Protein AF-A0A950DH60-F1 (afdb_monomer_lite)

Secondary structure (DSSP, 8-state):
---TTHHHHHHHHHHHHHHHHHHHHHHHH--TTTS-EETTEE--HHHHHHHHHHHHHHHHHHHHHHHTT-TTHHHHHHHHHHHHHHHHHHHHHH--SPPPPHHHHHHHHIIIIIHHHHHHHHHHHTGGG--

Sequence (131 aa):
MEGKRGWFLTVCAVLFAVLALSNFLKPVLADAHTGFVFFGHRLSGVPNDVIGPVFGLILVAYVIAIWQMRRFALPLAWVYAGYVVTNTVLFSMFTTDKPPSPTFMVGALVLGLGIPISAAIALTQKRAQLT

pLDDT: mean 87.54, std 10.39, range [42.06, 97.38]

Foldseek 3Di:
DAPLLGPLLVVLLVLLLVQLVLLQCCVPPDDPVSADQAQLDRDDDPVSNPVSNVVSVLSVVLSVCSVLLALVNQVSLVVQLVRLVRSVVSNVVPPPDDDDDPVVVVVCCCSRRVSSVVSNVSSVVSNVSHD

Radius of gyration: 15.31 Å; chains: 1; bounding box: 37×27×42 Å

Structure (mmCIF, N/CA/C/O backbone):
data_AF-A0A950DH60-F1
#
_entry.id   AF-A0A950DH60-F1
#
loop_
_atom_site.group_PDB
_atom_site.id
_atom_site.type_symbol
_atom_site.label_atom_id
_atom_site.label_alt_id
_atom_site.label_comp_id
_atom_site.label_asym_id
_atom_site.label_entity_id
_atom_site.label_seq_id
_atom_site.pdbx_PDB_ins_code
_atom_site.Cartn_x
_atom_site.Cartn_y
_atom_site.Cartn_z
_atom_site.occupancy
_atom_site.B_iso_or_equiv
_atom_site.auth_seq_id
_atom_site.auth_comp_id
_atom_site.auth_asym_id
_atom_site.auth_atom_id
_atom_site.pdbx_PDB_model_num
ATOM 1 N N . MET A 1 1 ? -19.175 12.684 19.494 1.00 42.06 1 MET A N 1
ATOM 2 C CA . MET A 1 1 ? -18.835 11.265 19.728 1.00 42.06 1 MET A CA 1
ATOM 3 C C . MET A 1 1 ? -18.057 10.777 18.519 1.00 42.06 1 MET A C 1
ATOM 5 O O . MET A 1 1 ? -18.639 10.685 17.446 1.00 42.06 1 MET A O 1
ATOM 9 N N . GLU A 1 2 ? -16.748 10.557 18.634 1.00 56.03 2 GLU A N 1
ATOM 10 C CA . GLU A 1 2 ? -16.011 9.914 17.541 1.00 56.03 2 GLU A CA 1
ATOM 11 C C . GLU A 1 2 ? -16.463 8.459 17.434 1.00 56.03 2 GLU A C 1
ATOM 13 O O . GLU A 1 2 ? -16.393 7.704 18.403 1.00 56.03 2 GLU A O 1
ATOM 18 N N . GLY A 1 3 ? -16.965 8.068 16.260 1.00 72.75 3 GLY A N 1
ATOM 19 C CA . GLY A 1 3 ? -17.293 6.673 15.989 1.00 72.75 3 GLY A CA 1
ATOM 20 C C . GLY A 1 3 ? -16.064 5.780 16.175 1.00 72.75 3 GLY A C 1
ATOM 21 O O . GLY A 1 3 ? -14.930 6.241 16.077 1.00 72.75 3 GLY A O 1
ATOM 22 N N . LYS A 1 4 ? -16.289 4.484 16.394 1.00 81.56 4 LYS A N 1
ATOM 23 C CA . LYS A 1 4 ? -15.268 3.448 16.645 1.00 81.56 4 LYS A CA 1
ATOM 24 C C . LYS A 1 4 ? -13.983 3.617 15.799 1.00 81.56 4 LYS A C 1
ATOM 26 O O . LYS A 1 4 ? -12.869 3.599 16.316 1.00 81.56 4 LYS A O 1
ATOM 31 N N . ARG A 1 5 ? -14.135 3.902 14.503 1.00 86.56 5 ARG A N 1
ATOM 32 C CA . ARG A 1 5 ? -13.033 4.154 13.556 1.00 86.56 5 ARG A CA 1
ATOM 33 C C . ARG A 1 5 ? -12.323 5.509 13.737 1.00 86.56 5 ARG A C 1
ATOM 35 O O . ARG A 1 5 ? -11.106 5.579 13.614 1.00 86.56 5 ARG A O 1
ATOM 42 N N . GLY A 1 6 ? -13.047 6.573 14.071 1.00 90.94 6 GLY A N 1
ATOM 43 C CA . GLY A 1 6 ? -12.543 7.951 14.077 1.00 90.94 6 GLY A CA 1
ATOM 44 C C . GLY A 1 6 ? -12.405 8.554 12.671 1.00 90.94 6 GLY A C 1
ATOM 45 O O . GLY A 1 6 ? -12.486 7.854 11.653 1.00 90.94 6 GLY A O 1
ATOM 46 N N . TRP A 1 7 ? -12.213 9.873 12.600 1.00 93.69 7 TRP A N 1
ATOM 47 C CA . TRP A 1 7 ? -12.097 10.587 11.321 1.00 93.69 7 TRP A CA 1
ATOM 48 C C . TRP A 1 7 ? -10.790 10.238 10.592 1.00 93.69 7 TRP A C 1
ATOM 50 O O . TRP A 1 7 ? -10.810 9.997 9.388 1.00 93.69 7 TRP A O 1
ATOM 60 N N . PHE A 1 8 ? -9.677 10.105 11.321 1.00 93.44 8 PHE A N 1
ATOM 61 C CA . PHE A 1 8 ? -8.355 9.854 10.741 1.00 93.44 8 PHE A CA 1
ATOM 62 C C . PHE A 1 8 ? -8.297 8.545 9.939 1.00 93.44 8 PHE A C 1
ATOM 64 O O . PHE A 1 8 ? -7.949 8.552 8.762 1.00 93.44 8 PHE A O 1
ATOM 71 N N . LEU A 1 9 ? -8.729 7.423 10.529 1.00 93.81 9 LEU A N 1
ATOM 72 C CA . LEU A 1 9 ? -8.778 6.138 9.818 1.00 93.81 9 LEU A CA 1
ATOM 73 C C . LEU A 1 9 ? -9.770 6.153 8.647 1.00 93.81 9 LEU A C 1
ATOM 75 O O . LEU A 1 9 ? -9.590 5.408 7.687 1.00 93.81 9 LEU A O 1
ATOM 79 N N . THR A 1 10 ? -10.797 7.009 8.698 1.00 94.88 10 THR A N 1
ATOM 80 C CA . THR A 1 10 ? -11.694 7.224 7.554 1.00 94.88 10 THR A CA 1
ATOM 81 C C . THR A 1 10 ? -10.946 7.900 6.405 1.00 94.88 10 THR A C 1
ATOM 83 O O . THR A 1 10 ? -11.026 7.427 5.276 1.00 94.88 10 THR A O 1
ATOM 86 N N . VAL A 1 11 ? -10.164 8.946 6.692 1.00 94.31 11 VAL A N 1
ATOM 87 C CA . VAL A 1 11 ? -9.314 9.614 5.694 1.00 94.31 11 VAL A CA 1
ATOM 88 C C . VAL A 1 11 ? -8.296 8.634 5.108 1.00 94.31 11 VAL A C 1
ATOM 90 O O . VAL A 1 11 ? -8.204 8.524 3.888 1.00 94.31 11 VAL A O 1
ATOM 93 N N . CYS A 1 12 ? -7.595 7.854 5.939 1.00 93.81 12 CYS A N 1
ATOM 94 C CA . CYS A 1 12 ? -6.666 6.826 5.457 1.00 93.81 12 CYS A CA 1
ATOM 95 C C . CYS A 1 12 ? -7.352 5.817 4.527 1.00 93.81 12 CYS A C 1
ATOM 97 O O . CYS A 1 12 ? -6.820 5.512 3.465 1.00 93.81 12 CYS A O 1
ATOM 99 N N . ALA A 1 13 ? -8.540 5.324 4.892 1.00 95.31 13 ALA A N 1
ATOM 100 C CA . ALA A 1 13 ? -9.284 4.379 4.063 1.00 95.31 13 ALA A CA 1
ATOM 101 C C . ALA A 1 13 ? -9.680 4.981 2.705 1.00 95.31 13 ALA A C 1
ATOM 103 O O . ALA A 1 13 ? -9.568 4.305 1.687 1.00 95.31 13 ALA A O 1
ATOM 104 N N . VAL A 1 14 ? -10.086 6.253 2.661 1.00 95.56 14 VAL A N 1
ATOM 105 C CA . VAL A 1 14 ? -10.378 6.945 1.395 1.00 95.56 14 VAL A CA 1
ATOM 106 C C . VAL A 1 14 ? -9.115 7.086 0.543 1.00 95.56 14 VAL A C 1
ATOM 108 O O . VAL A 1 14 ? -9.148 6.782 -0.646 1.00 95.56 14 VAL A O 1
ATOM 111 N N . LEU A 1 15 ? -7.986 7.479 1.136 1.00 93.38 15 LEU A N 1
ATOM 112 C CA . LEU A 1 15 ? -6.718 7.614 0.411 1.00 93.38 15 LEU A CA 1
ATOM 113 C C . LEU A 1 15 ? -6.228 6.265 -0.138 1.00 93.38 15 LEU A C 1
ATOM 115 O O . LEU A 1 15 ? -5.805 6.191 -1.290 1.00 93.38 15 LEU A O 1
ATOM 119 N N . PHE A 1 16 ? -6.365 5.179 0.628 1.00 94.75 16 PHE A N 1
ATOM 120 C CA . PHE A 1 16 ? -6.082 3.829 0.135 1.00 94.75 16 PHE A CA 1
ATOM 121 C C . PHE A 1 16 ? -7.057 3.376 -0.953 1.00 94.75 16 PHE A C 1
ATOM 123 O O . PHE A 1 16 ? -6.635 2.680 -1.871 1.00 94.75 16 PHE A O 1
ATOM 130 N N . ALA A 1 17 ? -8.327 3.788 -0.906 1.00 95.94 17 ALA A N 1
ATOM 131 C CA . ALA A 1 17 ? -9.295 3.491 -1.962 1.00 95.94 17 ALA A CA 1
ATOM 132 C C . ALA A 1 17 ? -8.945 4.213 -3.272 1.00 95.94 17 ALA A C 1
ATOM 134 O O . ALA A 1 17 ? -8.974 3.603 -4.339 1.00 95.94 17 ALA A O 1
ATOM 135 N N . VAL A 1 18 ? -8.543 5.486 -3.195 1.00 94.19 18 VAL A N 1
ATOM 136 C CA . VAL A 1 18 ? -8.046 6.243 -4.356 1.00 94.19 18 VAL A CA 1
ATOM 137 C C . VAL A 1 18 ? -6.784 5.591 -4.924 1.00 94.19 18 VAL A C 1
ATOM 139 O O . VAL A 1 18 ? -6.665 5.424 -6.137 1.00 94.19 18 VAL A O 1
ATOM 142 N N . LEU A 1 19 ? -5.865 5.155 -4.061 1.00 91.75 19 LEU A N 1
ATOM 143 C CA . LEU A 1 19 ? -4.664 4.442 -4.488 1.00 91.75 19 LEU A CA 1
ATOM 144 C C . LEU A 1 19 ? -4.987 3.081 -5.127 1.00 91.75 19 LEU A C 1
ATOM 146 O O . LEU A 1 19 ? -4.369 2.711 -6.123 1.00 91.75 19 LEU A O 1
ATOM 150 N N . ALA A 1 20 ? -5.975 2.354 -4.599 1.00 94.44 20 ALA A N 1
ATOM 151 C CA . ALA A 1 20 ? -6.452 1.104 -5.184 1.00 94.44 20 ALA A CA 1
ATOM 152 C C . ALA A 1 20 ? -7.003 1.325 -6.596 1.00 94.44 20 ALA A C 1
ATOM 154 O O . ALA A 1 20 ? -6.648 0.592 -7.516 1.00 94.44 20 ALA A O 1
ATOM 155 N N . LEU A 1 21 ? -7.820 2.367 -6.776 1.00 94.06 21 LEU A N 1
ATOM 156 C CA . LEU A 1 21 ? -8.351 2.746 -8.082 1.00 94.06 21 LEU A CA 1
ATOM 157 C C . LEU A 1 21 ? -7.227 3.113 -9.057 1.00 94.06 21 LEU A C 1
ATOM 159 O O . LEU A 1 21 ? -7.215 2.618 -10.179 1.00 94.06 21 LEU A O 1
ATOM 163 N N . SER A 1 22 ? -6.247 3.907 -8.617 1.00 90.06 22 SER A N 1
ATOM 164 C CA . SER A 1 22 ? -5.055 4.220 -9.417 1.00 90.06 22 SER A CA 1
ATOM 165 C C . SER A 1 22 ? -4.330 2.950 -9.876 1.00 90.06 22 SER A C 1
ATOM 167 O O . SER A 1 22 ? -4.003 2.810 -11.051 1.00 90.06 22 SER A O 1
ATOM 169 N N . ASN A 1 23 ? -4.166 1.971 -8.981 1.00 91.50 23 ASN A N 1
ATOM 170 C CA . ASN A 1 23 ? -3.548 0.686 -9.298 1.00 91.50 23 ASN A CA 1
ATOM 171 C C . ASN A 1 23 ? -4.356 -0.158 -10.298 1.00 91.50 23 ASN A C 1
ATOM 173 O O . ASN A 1 23 ? -3.756 -0.790 -11.165 1.00 91.50 23 ASN A O 1
ATOM 177 N N . PHE A 1 24 ? -5.690 -0.146 -10.223 1.00 93.31 24 PHE A N 1
ATOM 178 C CA . PHE A 1 24 ? -6.550 -0.814 -11.208 1.00 93.31 24 PHE A CA 1
ATOM 179 C C . PHE A 1 24 ? -6.512 -0.168 -12.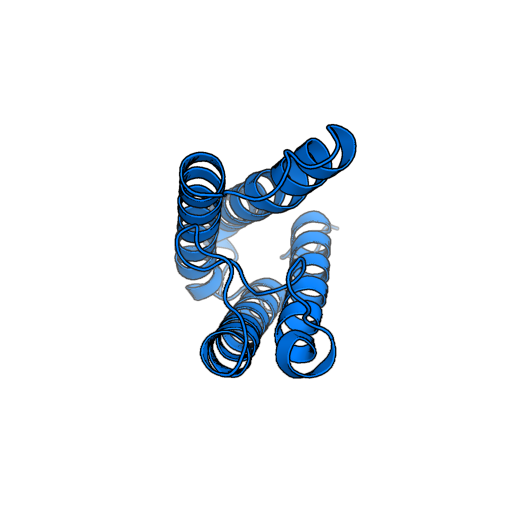586 1.00 93.31 24 PHE A C 1
ATOM 181 O O . PHE A 1 24 ? -6.698 -0.860 -13.579 1.00 93.31 24 PHE A O 1
ATOM 188 N N . LEU A 1 25 ? -6.283 1.143 -12.650 1.00 91.06 25 LEU A N 1
ATOM 189 C CA . LEU A 1 25 ? -6.233 1.884 -13.906 1.00 91.06 25 LEU A CA 1
ATOM 190 C C . LEU A 1 25 ? -4.870 1.795 -14.605 1.00 91.06 25 LEU A C 1
ATOM 192 O O . LEU A 1 25 ? -4.744 2.235 -15.746 1.00 91.06 25 LEU A O 1
ATOM 196 N N . LYS A 1 26 ? -3.860 1.187 -13.973 1.00 86.38 26 LYS A N 1
ATOM 197 C CA . LYS A 1 26 ? -2.522 1.013 -14.558 1.00 86.38 26 LYS A CA 1
ATOM 198 C C . LYS A 1 26 ? -2.488 0.303 -15.916 1.00 86.38 26 LYS A C 1
ATOM 200 O O . LYS A 1 26 ? -1.741 0.790 -16.753 1.00 86.38 26 LYS A O 1
ATOM 205 N N . PRO A 1 27 ? -3.273 -0.753 -16.195 1.00 88.31 27 PRO A N 1
ATOM 206 C CA . PRO A 1 27 ? -3.267 -1.391 -17.514 1.00 88.31 27 PRO A CA 1
ATOM 207 C C . PRO A 1 27 ? -3.698 -0.460 -18.657 1.00 88.31 27 PRO A C 1
ATOM 209 O O . PRO A 1 27 ? -3.427 -0.737 -19.818 1.00 88.31 27 PRO A O 1
ATOM 212 N N . VAL A 1 28 ? -4.404 0.629 -18.334 1.00 88.94 28 VAL A N 1
ATOM 213 C CA . VAL A 1 28 ? -4.965 1.563 -19.320 1.00 88.94 28 VAL A CA 1
ATOM 214 C C . VAL A 1 28 ? -4.184 2.874 -19.362 1.00 88.94 28 VAL A C 1
ATOM 216 O O . VAL A 1 28 ? -4.005 3.449 -20.430 1.00 88.94 28 VAL A O 1
ATOM 219 N N . LEU A 1 29 ? -3.746 3.370 -18.202 1.00 86.19 29 LEU A N 1
ATOM 220 C CA . LEU A 1 29 ? -3.185 4.714 -18.051 1.00 86.19 29 LEU A CA 1
ATOM 221 C C . LEU A 1 29 ? -1.674 4.733 -17.799 1.00 86.19 29 LEU A C 1
ATOM 223 O O . LEU A 1 29 ? -1.098 5.819 -17.771 1.00 86.19 29 LEU A O 1
ATOM 227 N N . ALA A 1 30 ? -1.034 3.583 -17.556 1.00 83.94 30 ALA A N 1
ATOM 228 C CA . ALA A 1 30 ? 0.390 3.569 -17.249 1.00 83.94 30 ALA A CA 1
ATOM 229 C C . ALA A 1 30 ? 1.245 3.810 -18.498 1.00 83.94 30 ALA A C 1
ATOM 231 O O . ALA A 1 30 ? 1.067 3.192 -19.544 1.00 83.94 30 ALA A O 1
ATOM 232 N N . ASP A 1 31 ? 2.241 4.666 -18.329 1.00 81.50 31 ASP A N 1
ATOM 233 C CA . ASP A 1 31 ? 3.326 4.931 -19.262 1.00 81.50 31 ASP A CA 1
ATOM 234 C C . ASP A 1 31 ? 4.687 4.604 -18.613 1.00 81.50 31 ASP A C 1
ATOM 236 O O . ASP A 1 31 ? 4.773 4.069 -17.498 1.00 81.50 31 ASP A O 1
ATOM 240 N N . ALA A 1 32 ? 5.773 4.967 -19.301 1.00 74.62 32 ALA A N 1
ATOM 241 C CA . ALA A 1 32 ? 7.144 4.763 -18.834 1.00 74.62 32 ALA A CA 1
ATOM 242 C C . ALA A 1 32 ? 7.451 5.411 -17.466 1.00 74.62 32 ALA A C 1
ATOM 244 O O . ALA A 1 32 ? 8.387 4.984 -16.794 1.00 74.62 32 ALA A O 1
ATOM 245 N N . HIS A 1 33 ? 6.667 6.396 -17.016 1.00 75.31 33 HIS A N 1
ATOM 246 C CA . HIS A 1 33 ? 6.897 7.145 -15.776 1.00 75.31 33 HIS A CA 1
ATOM 247 C C . HIS A 1 33 ? 5.837 6.898 -14.693 1.00 75.31 33 HIS A C 1
ATOM 249 O O . HIS A 1 33 ? 5.986 7.362 -13.559 1.00 75.31 33 HIS A O 1
ATOM 255 N N . THR A 1 34 ? 4.787 6.131 -14.991 1.00 81.06 34 THR A N 1
ATOM 256 C CA . THR A 1 34 ? 3.644 5.895 -14.085 1.00 81.06 34 THR A CA 1
ATOM 257 C C . THR A 1 34 ? 3.373 4.412 -13.799 1.00 81.06 34 THR A C 1
ATOM 259 O O . THR A 1 34 ? 2.470 4.074 -13.021 1.00 81.06 34 THR A O 1
ATOM 262 N N . GLY A 1 35 ? 4.216 3.517 -14.325 1.00 84.56 35 GLY A N 1
ATOM 263 C CA . GLY A 1 35 ? 4.219 2.086 -14.009 1.00 84.56 35 GLY A CA 1
ATOM 264 C C . GLY A 1 35 ? 4.282 1.768 -12.507 1.00 84.56 35 GLY A C 1
ATOM 265 O O . GLY A 1 35 ? 4.739 2.576 -11.693 1.00 84.56 35 GLY A O 1
ATOM 266 N N . PHE A 1 36 ? 3.739 0.615 -12.099 1.00 88.31 36 PHE A N 1
ATOM 267 C CA . PHE A 1 36 ? 3.765 0.156 -10.702 1.00 88.31 36 PHE A CA 1
ATOM 268 C C . PHE A 1 36 ? 5.204 -0.086 -10.260 1.00 88.31 36 PHE A C 1
ATOM 270 O O . PHE A 1 36 ? 5.946 -0.781 -10.942 1.00 88.31 36 PHE A O 1
ATOM 277 N N . VAL A 1 37 ? 5.596 0.477 -9.120 1.00 89.50 37 VAL A N 1
ATOM 278 C CA . VAL A 1 37 ? 6.920 0.225 -8.553 1.00 89.50 37 VAL A CA 1
ATOM 279 C C . VAL A 1 37 ? 6.819 -0.986 -7.641 1.00 89.50 37 VAL A C 1
ATOM 281 O O . VAL A 1 37 ? 6.127 -0.925 -6.623 1.00 89.50 37 VAL A O 1
ATOM 284 N N . PHE A 1 38 ? 7.498 -2.065 -8.016 1.00 92.19 38 PHE A N 1
ATOM 285 C CA . PHE A 1 38 ? 7.563 -3.311 -7.266 1.00 92.19 38 PHE A CA 1
ATOM 286 C C . PHE A 1 38 ? 9.016 -3.634 -6.927 1.00 92.19 38 PHE A C 1
ATOM 288 O O . PHE A 1 38 ? 9.856 -3.760 -7.815 1.00 92.19 38 PHE A O 1
ATOM 295 N N . PHE A 1 39 ? 9.306 -3.725 -5.631 1.00 91.19 39 PHE A N 1
ATOM 296 C CA . PHE A 1 39 ? 10.652 -3.869 -5.075 1.00 91.19 39 PHE A CA 1
ATOM 297 C C . PHE A 1 39 ? 11.696 -2.939 -5.709 1.00 91.19 39 PHE A C 1
ATOM 299 O O . PHE A 1 39 ? 12.798 -3.349 -6.055 1.00 91.19 39 PHE A O 1
ATOM 306 N N . GLY A 1 40 ? 11.340 -1.664 -5.858 1.00 85.31 40 GLY A N 1
ATOM 307 C CA . GLY A 1 40 ? 12.240 -0.638 -6.381 1.00 85.31 40 GLY A CA 1
ATOM 308 C C . GLY A 1 40 ? 12.372 -0.583 -7.900 1.00 85.31 40 GLY A C 1
ATOM 309 O O . GLY A 1 40 ? 13.013 0.330 -8.410 1.00 85.31 40 GLY A O 1
ATOM 310 N N . HIS A 1 41 ? 11.716 -1.482 -8.634 1.00 88.50 41 HIS A N 1
ATOM 311 C CA . HIS A 1 41 ? 11.685 -1.449 -10.091 1.00 88.50 41 HIS A CA 1
ATOM 312 C C . HIS A 1 41 ? 10.318 -1.012 -10.596 1.00 88.50 41 HIS A C 1
ATOM 314 O O . HIS A 1 41 ? 9.280 -1.537 -10.190 1.00 88.50 41 HIS A O 1
ATOM 320 N N . ARG A 1 42 ? 10.317 -0.045 -11.511 1.00 88.94 42 ARG A N 1
ATOM 321 C CA . ARG A 1 42 ? 9.108 0.359 -12.217 1.00 88.94 42 ARG A CA 1
ATOM 322 C C . ARG A 1 42 ? 8.779 -0.684 -13.278 1.00 88.94 42 ARG A C 1
ATOM 324 O O . ARG A 1 42 ? 9.570 -0.930 -14.183 1.00 88.94 42 ARG A O 1
ATOM 331 N N . LEU A 1 43 ? 7.611 -1.294 -13.147 1.00 90.19 43 LEU A N 1
ATOM 332 C CA . LEU A 1 43 ? 7.099 -2.275 -14.089 1.00 90.19 43 LEU A CA 1
ATOM 333 C C . LEU A 1 43 ? 6.499 -1.579 -15.314 1.00 90.19 43 LEU A C 1
ATOM 335 O O . LEU A 1 43 ? 5.925 -0.495 -15.205 1.00 90.19 43 LEU A O 1
ATOM 339 N N . SER A 1 44 ? 6.568 -2.244 -16.461 1.00 90.00 44 SER A N 1
ATOM 340 C CA . SER A 1 44 ? 5.920 -1.847 -17.712 1.00 90.00 44 SER A CA 1
ATOM 341 C C . SER A 1 44 ? 5.364 -3.081 -18.427 1.00 90.00 44 SER A C 1
ATOM 343 O O . SER A 1 44 ? 5.764 -4.205 -18.119 1.00 90.00 44 SER A O 1
ATOM 345 N N . GLY A 1 45 ? 4.417 -2.881 -19.350 1.00 89.44 45 GLY A N 1
ATOM 346 C CA . GLY A 1 45 ? 3.756 -3.966 -20.082 1.00 89.44 45 GLY A CA 1
ATOM 347 C C . GLY A 1 45 ? 3.065 -4.982 -19.164 1.00 89.44 45 GLY A C 1
ATOM 348 O O . GLY A 1 45 ? 2.587 -4.639 -18.084 1.00 89.44 45 GLY A O 1
ATOM 349 N N . VAL A 1 46 ? 3.081 -6.258 -19.559 1.00 91.88 46 VAL A N 1
ATOM 350 C CA . VAL A 1 46 ? 2.328 -7.336 -18.886 1.00 91.88 46 VAL A CA 1
ATOM 351 C C . VAL A 1 46 ? 2.577 -7.424 -17.367 1.00 91.88 46 VAL A C 1
ATOM 353 O O . VAL A 1 46 ? 1.601 -7.524 -16.623 1.00 91.88 46 VAL A O 1
ATOM 356 N N . PRO A 1 47 ? 3.821 -7.348 -16.845 1.00 91.12 47 PRO A N 1
ATOM 357 C CA . PRO A 1 47 ? 4.044 -7.319 -15.398 1.00 91.12 47 PRO A CA 1
ATOM 358 C C . PRO A 1 47 ? 3.304 -6.185 -14.674 1.00 91.12 47 PRO A C 1
ATOM 360 O O . PRO A 1 47 ? 2.747 -6.408 -13.601 1.00 91.12 47 PRO A O 1
ATOM 363 N N . ASN A 1 48 ? 3.266 -4.979 -15.246 1.00 91.75 48 ASN A N 1
ATOM 364 C CA . ASN A 1 48 ? 2.521 -3.857 -14.671 1.00 91.75 48 ASN A CA 1
ATOM 365 C C . ASN A 1 48 ? 1.010 -4.116 -14.700 1.00 91.75 48 ASN A C 1
ATOM 367 O O . ASN A 1 48 ? 0.322 -3.847 -13.712 1.00 91.75 48 ASN A O 1
ATOM 371 N N . ASP A 1 49 ? 0.526 -4.680 -15.803 1.00 91.38 49 ASP A N 1
ATOM 372 C CA . ASP A 1 49 ? -0.898 -4.903 -16.052 1.00 91.38 49 ASP A CA 1
ATOM 373 C C . ASP A 1 49 ? -1.492 -5.972 -15.131 1.00 91.38 49 ASP A C 1
ATOM 375 O O . ASP A 1 49 ? -2.694 -5.986 -14.880 1.00 91.38 49 ASP A O 1
ATOM 379 N N . VAL A 1 50 ? -0.644 -6.843 -14.580 1.00 94.69 50 VAL A N 1
ATOM 380 C CA . VAL A 1 50 ? -1.031 -7.857 -13.594 1.00 94.69 50 VAL A CA 1
ATOM 381 C C . VAL A 1 50 ? -0.791 -7.362 -12.168 1.00 94.69 50 VAL A C 1
ATOM 383 O O . VAL A 1 50 ? -1.706 -7.368 -11.343 1.00 94.69 50 VAL A O 1
ATOM 386 N N . ILE A 1 51 ? 0.430 -6.916 -11.852 1.00 94.25 51 ILE A N 1
ATOM 387 C CA . ILE A 1 51 ? 0.815 -6.586 -10.472 1.00 94.25 51 ILE A CA 1
ATOM 388 C C . ILE A 1 51 ? 0.065 -5.353 -9.958 1.00 94.25 51 ILE A C 1
ATOM 390 O O . ILE A 1 51 ? -0.334 -5.335 -8.792 1.00 94.25 51 ILE A O 1
ATOM 394 N N . GLY A 1 52 ? -0.185 -4.356 -10.815 1.00 91.69 52 GLY A N 1
ATOM 395 C CA . GLY A 1 52 ? -0.979 -3.177 -10.466 1.00 91.69 52 GLY A CA 1
ATOM 396 C C . GLY A 1 52 ? -2.361 -3.564 -9.925 1.00 91.69 52 GLY A C 1
ATOM 397 O O . GLY A 1 52 ? -2.623 -3.341 -8.740 1.00 91.69 52 GLY A O 1
ATOM 398 N N . PRO A 1 53 ? -3.227 -4.210 -10.726 1.00 95.19 53 PRO A N 1
ATOM 399 C CA . PRO A 1 53 ? -4.539 -4.671 -10.275 1.00 95.19 53 PRO A CA 1
ATOM 400 C C . PRO A 1 53 ? -4.510 -5.607 -9.061 1.00 95.19 53 PRO A C 1
ATOM 402 O O . PRO A 1 53 ? -5.360 -5.477 -8.180 1.00 95.19 53 PRO A O 1
ATOM 405 N N . VAL A 1 54 ? -3.520 -6.501 -8.951 1.00 96.31 54 VAL A N 1
ATOM 406 C CA . VAL A 1 54 ? -3.363 -7.364 -7.763 1.00 96.31 54 VAL A CA 1
ATOM 407 C C . VAL A 1 54 ? -3.171 -6.526 -6.495 1.00 96.31 54 VAL A C 1
ATOM 409 O O . VAL A 1 54 ? -3.863 -6.741 -5.499 1.00 96.31 54 VAL A O 1
ATOM 412 N N . PHE A 1 55 ? -2.298 -5.516 -6.527 1.00 94.62 55 PHE A N 1
ATOM 413 C CA . PHE A 1 55 ? -2.144 -4.589 -5.402 1.00 94.62 55 PHE A CA 1
ATOM 414 C C . PHE A 1 55 ? -3.375 -3.700 -5.189 1.00 94.62 55 PHE A C 1
ATOM 416 O O . PHE A 1 55 ? -3.663 -3.323 -4.052 1.00 94.62 55 PHE A O 1
ATOM 423 N N . GLY A 1 56 ? -4.127 -3.395 -6.249 1.00 94.56 56 GLY A N 1
ATOM 424 C CA . GLY A 1 56 ? -5.452 -2.780 -6.154 1.00 94.56 56 GLY A CA 1
ATOM 425 C C . GLY A 1 56 ? -6.410 -3.614 -5.298 1.00 94.56 56 GLY A C 1
ATOM 426 O O . GLY A 1 56 ? -7.004 -3.091 -4.356 1.00 94.56 56 GLY A O 1
ATOM 427 N N . LEU A 1 57 ? -6.499 -4.927 -5.542 1.00 97.12 57 LEU A N 1
ATOM 428 C CA . LEU A 1 57 ? -7.342 -5.844 -4.760 1.00 97.12 57 LEU A CA 1
ATOM 429 C C . LEU A 1 57 ? -6.909 -5.930 -3.293 1.00 97.12 57 LEU A C 1
ATOM 431 O O . LEU A 1 57 ? -7.756 -5.880 -2.400 1.00 97.12 57 LEU A O 1
ATOM 435 N N . ILE A 1 58 ? -5.601 -6.011 -3.033 1.00 95.81 58 ILE A N 1
ATOM 436 C CA . ILE A 1 58 ? -5.056 -6.020 -1.666 1.00 95.81 58 ILE A CA 1
ATOM 437 C C . ILE A 1 58 ? -5.441 -4.729 -0.929 1.00 95.81 58 ILE A C 1
ATOM 439 O O . ILE A 1 58 ? -5.881 -4.780 0.222 1.00 95.81 58 ILE A O 1
ATOM 443 N N . LEU A 1 59 ? -5.334 -3.574 -1.594 1.00 95.62 59 LEU A N 1
ATOM 444 C CA . LEU A 1 59 ? -5.747 -2.296 -1.020 1.00 95.62 59 LEU A CA 1
ATOM 445 C C . LEU A 1 59 ? -7.255 -2.230 -0.779 1.00 95.62 59 LEU A C 1
ATOM 447 O O . LEU A 1 59 ? -7.660 -1.759 0.277 1.00 95.62 59 LEU A O 1
ATOM 451 N N . VAL A 1 60 ? -8.094 -2.742 -1.684 1.00 97.38 60 VAL A N 1
ATOM 452 C CA . VAL A 1 60 ? -9.548 -2.825 -1.452 1.00 97.38 60 VAL A CA 1
ATOM 453 C C . VAL A 1 60 ? -9.854 -3.676 -0.220 1.00 97.38 60 VAL A C 1
ATOM 455 O O . VAL A 1 60 ? -10.624 -3.249 0.642 1.00 97.38 60 VAL A O 1
ATOM 458 N N . ALA A 1 61 ? -9.218 -4.842 -0.085 1.00 97.31 61 ALA A N 1
ATOM 459 C CA . ALA A 1 61 ? -9.365 -5.680 1.102 1.00 97.31 61 ALA A CA 1
ATOM 460 C C . ALA A 1 61 ? -8.952 -4.924 2.375 1.00 97.31 61 ALA A C 1
ATOM 462 O O . ALA A 1 61 ? -9.645 -4.998 3.391 1.00 97.31 61 ALA A O 1
ATOM 463 N N . TYR A 1 62 ? -7.873 -4.139 2.307 1.00 96.56 62 TYR A N 1
ATOM 464 C CA . TYR A 1 62 ? -7.417 -3.313 3.420 1.00 96.56 62 TYR A CA 1
ATOM 465 C C . TYR A 1 62 ? -8.394 -2.187 3.768 1.00 96.56 62 TYR A C 1
ATOM 467 O O . TYR A 1 62 ? -8.728 -2.004 4.939 1.00 96.56 62 TYR A O 1
ATOM 475 N N . VAL A 1 63 ? -8.926 -1.486 2.767 1.00 97.12 63 VAL A N 1
ATOM 476 C CA . VAL A 1 63 ? -9.961 -0.459 2.936 1.00 97.12 63 VAL A CA 1
ATOM 477 C C . VAL A 1 63 ? -11.186 -1.047 3.622 1.00 97.12 63 VAL A C 1
ATOM 479 O O . VAL A 1 63 ? -11.642 -0.488 4.615 1.00 97.12 63 VAL A O 1
ATOM 482 N N . ILE A 1 64 ? -11.685 -2.195 3.155 1.00 96.94 64 ILE A N 1
ATOM 483 C CA . ILE A 1 64 ? -12.828 -2.889 3.766 1.00 96.94 64 ILE A CA 1
ATOM 484 C C . ILE A 1 64 ? -12.512 -3.260 5.220 1.00 96.94 64 ILE A C 1
ATOM 486 O O . ILE A 1 64 ? -13.349 -3.055 6.102 1.00 96.94 64 ILE A O 1
ATOM 490 N N . ALA A 1 65 ? -11.298 -3.751 5.487 1.00 95.81 65 ALA A N 1
ATOM 491 C CA . ALA A 1 65 ? -10.851 -4.100 6.830 1.00 95.81 65 ALA A CA 1
ATOM 492 C C . ALA A 1 65 ? -10.862 -2.891 7.774 1.00 95.81 65 ALA A C 1
ATOM 494 O O . ALA A 1 65 ? -11.390 -2.990 8.879 1.00 95.81 65 ALA A O 1
ATOM 495 N N . ILE A 1 66 ? -10.336 -1.741 7.337 1.00 95.62 66 ILE A N 1
ATOM 496 C CA . ILE A 1 66 ? -10.373 -0.492 8.111 1.00 95.62 66 ILE A CA 1
ATOM 497 C C . ILE A 1 66 ? -11.818 -0.019 8.286 1.00 95.62 66 ILE A C 1
ATOM 499 O O . ILE A 1 66 ? -12.220 0.364 9.386 1.00 95.62 66 ILE A O 1
ATOM 503 N N . TRP A 1 67 ? -12.620 -0.052 7.219 1.00 95.06 67 TRP A N 1
ATOM 504 C CA . TRP A 1 67 ? -13.986 0.465 7.233 1.00 95.06 67 TRP A CA 1
ATOM 505 C C . TRP A 1 67 ? -14.858 -0.263 8.247 1.00 95.06 67 TRP A C 1
ATOM 507 O O . TRP A 1 67 ? -15.601 0.374 8.995 1.00 95.06 67 TRP A O 1
ATOM 517 N N . GLN A 1 68 ? -14.720 -1.587 8.279 1.00 95.12 68 GLN A N 1
ATOM 518 C CA . GLN A 1 68 ? -15.438 -2.488 9.171 1.00 95.12 68 GLN A CA 1
ATOM 519 C C . GLN A 1 68 ? -14.712 -2.702 10.508 1.00 95.12 68 GLN A C 1
ATOM 521 O O . GLN A 1 68 ? -15.210 -3.446 11.346 1.00 95.12 68 GLN A O 1
ATOM 526 N N . MET A 1 69 ? -13.559 -2.052 10.726 1.00 95.44 69 MET A N 1
ATOM 527 C CA . MET A 1 69 ? -12.719 -2.218 11.918 1.00 95.44 69 MET A CA 1
ATOM 528 C C . MET A 1 69 ? -12.419 -3.698 12.215 1.00 95.44 69 MET A C 1
ATOM 530 O O . MET A 1 69 ? -12.522 -4.144 13.356 1.00 95.44 69 MET A O 1
ATOM 534 N N . ARG A 1 70 ? -12.070 -4.478 11.186 1.00 94.94 70 ARG A N 1
ATOM 535 C 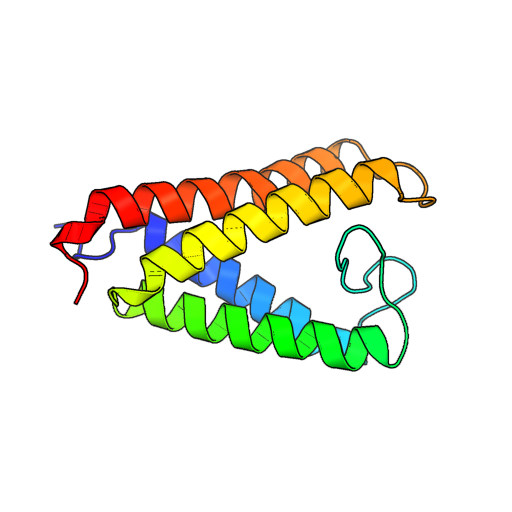CA . ARG A 1 70 ? -11.773 -5.908 11.328 1.00 94.94 70 ARG A CA 1
ATOM 536 C C . ARG A 1 70 ? -10.396 -6.146 11.928 1.00 94.94 70 ARG A C 1
ATOM 538 O O . ARG A 1 70 ? -9.438 -5.442 11.609 1.00 94.94 70 ARG A O 1
ATOM 545 N N . ARG A 1 71 ? -10.251 -7.209 12.720 1.00 92.06 71 ARG A N 1
ATOM 546 C CA . ARG A 1 71 ? -8.984 -7.566 13.382 1.00 92.06 71 ARG A CA 1
ATOM 547 C C . ARG A 1 71 ? -7.826 -7.817 12.417 1.00 92.06 71 ARG A C 1
ATOM 549 O O . ARG A 1 71 ? -6.685 -7.491 12.741 1.00 92.06 71 ARG A O 1
ATOM 556 N N . PHE A 1 72 ? -8.106 -8.320 11.214 1.00 93.25 72 PHE A N 1
ATOM 557 C CA . PHE A 1 72 ? -7.074 -8.527 10.195 1.00 93.25 72 PHE A CA 1
ATOM 558 C C . PHE A 1 72 ? -6.580 -7.229 9.529 1.00 93.25 72 PHE A C 1
ATOM 560 O O . PHE A 1 72 ? -5.592 -7.272 8.801 1.00 93.25 72 PHE A O 1
ATOM 567 N N . ALA A 1 73 ? -7.189 -6.066 9.805 1.00 94.19 73 ALA A N 1
ATOM 568 C CA . ALA A 1 73 ? -6.653 -4.779 9.359 1.00 94.19 73 ALA A CA 1
ATOM 569 C C . ALA A 1 73 ? -5.256 -4.512 9.945 1.00 94.19 73 ALA A C 1
ATOM 571 O O . ALA A 1 73 ? -4.428 -3.908 9.276 1.00 94.19 73 ALA A O 1
ATOM 572 N N . LEU A 1 74 ? -4.970 -4.989 11.165 1.00 94.75 74 LEU A N 1
ATOM 573 C CA . LEU A 1 74 ? -3.676 -4.804 11.834 1.00 94.75 74 LEU A CA 1
ATOM 574 C C . LEU A 1 74 ? -2.492 -5.445 11.105 1.00 94.75 74 LEU A C 1
ATOM 576 O O . LEU A 1 74 ? -1.551 -4.720 10.780 1.00 94.75 74 LEU A O 1
ATOM 580 N N . PRO A 1 75 ? -2.481 -6.772 10.865 1.00 95.75 75 PRO A N 1
ATOM 581 C CA . PRO A 1 75 ? -1.370 -7.389 10.153 1.00 95.75 75 PRO A CA 1
ATOM 582 C C . PRO A 1 75 ? -1.234 -6.809 8.743 1.00 95.75 75 PRO A C 1
ATOM 584 O O . PRO A 1 75 ? -0.120 -6.539 8.307 1.00 95.75 75 PRO A O 1
ATOM 587 N N . LEU A 1 76 ? -2.351 -6.527 8.064 1.00 95.31 76 LEU A N 1
ATOM 588 C CA . LEU A 1 76 ? -2.329 -5.939 6.728 1.00 95.31 76 LEU A CA 1
ATOM 589 C C . LEU A 1 76 ? -1.724 -4.528 6.725 1.00 95.31 76 LEU A C 1
ATOM 591 O O . LEU A 1 76 ? -0.945 -4.208 5.833 1.00 95.31 76 LEU A O 1
ATOM 595 N N . ALA A 1 77 ? -2.005 -3.721 7.752 1.00 95.06 77 ALA A N 1
ATOM 596 C CA . ALA A 1 77 ? -1.426 -2.394 7.921 1.00 95.06 77 ALA A CA 1
ATOM 597 C C . ALA A 1 77 ? 0.096 -2.429 8.046 1.00 95.06 77 ALA A C 1
ATOM 599 O O . ALA A 1 77 ? 0.785 -1.683 7.356 1.00 95.06 77 ALA A O 1
ATOM 600 N N . TRP A 1 78 ? 0.620 -3.305 8.905 1.00 96.50 78 TRP A N 1
ATOM 601 C CA . TRP A 1 78 ? 2.060 -3.420 9.127 1.00 96.50 78 TRP A CA 1
ATOM 602 C C . TRP A 1 78 ? 2.787 -4.035 7.932 1.00 96.50 78 TRP A C 1
ATOM 604 O O . TRP A 1 78 ? 3.841 -3.530 7.551 1.00 96.50 78 TRP A O 1
ATOM 614 N N . VAL A 1 79 ? 2.214 -5.062 7.296 1.00 96.19 79 VAL A N 1
ATOM 615 C CA . VAL A 1 79 ? 2.772 -5.650 6.067 1.00 96.19 79 VAL A CA 1
ATOM 616 C C . VAL A 1 79 ? 2.798 -4.618 4.944 1.00 96.19 79 VAL A C 1
ATOM 618 O O . VAL A 1 79 ? 3.822 -4.457 4.287 1.00 96.19 79 VAL A O 1
ATOM 621 N N . TYR A 1 80 ? 1.703 -3.882 4.747 1.00 94.19 80 TYR A N 1
ATOM 622 C CA . TYR A 1 80 ? 1.632 -2.854 3.716 1.00 94.19 80 TYR A CA 1
ATOM 623 C C . TYR A 1 80 ? 2.594 -1.695 4.000 1.00 94.19 80 TYR A C 1
ATOM 625 O O . TYR A 1 80 ? 3.341 -1.297 3.112 1.00 94.19 80 TYR A O 1
ATOM 633 N N . ALA A 1 81 ? 2.642 -1.186 5.235 1.00 94.00 81 ALA A N 1
ATOM 634 C CA . ALA A 1 81 ? 3.582 -0.134 5.616 1.00 94.00 81 ALA A CA 1
ATOM 635 C C . ALA A 1 81 ? 5.040 -0.576 5.418 1.00 94.00 81 ALA A C 1
ATOM 637 O O . ALA A 1 81 ? 5.821 0.159 4.818 1.00 94.00 81 ALA A O 1
ATOM 638 N N . GLY A 1 82 ? 5.387 -1.795 5.847 1.00 94.12 82 GLY A N 1
ATOM 639 C CA . GLY A 1 82 ? 6.707 -2.382 5.622 1.00 94.12 82 GLY A CA 1
ATOM 640 C C . GLY A 1 82 ? 7.040 -2.492 4.136 1.00 94.12 82 GLY A C 1
ATOM 641 O O . GLY A 1 82 ? 8.093 -2.024 3.712 1.00 94.12 82 GLY A O 1
ATOM 642 N N . TYR A 1 83 ? 6.111 -3.014 3.328 1.00 93.81 83 TYR A N 1
ATOM 643 C CA . TYR A 1 83 ? 6.266 -3.075 1.876 1.00 93.81 83 TYR A CA 1
ATOM 644 C C . TYR A 1 83 ? 6.534 -1.694 1.275 1.00 93.81 83 TYR A C 1
ATOM 646 O O . TYR A 1 83 ? 7.489 -1.553 0.519 1.00 93.81 83 TYR A O 1
ATOM 654 N N . VAL A 1 84 ? 5.736 -0.670 1.600 1.00 91.19 84 VAL A N 1
ATOM 655 C CA . VAL A 1 84 ? 5.911 0.654 0.986 1.00 91.19 84 VAL A CA 1
ATOM 656 C C . VAL A 1 84 ? 7.236 1.288 1.407 1.00 91.19 84 VAL A C 1
ATOM 658 O O . VAL A 1 84 ? 7.913 1.866 0.556 1.00 91.19 84 VAL A O 1
ATOM 661 N N . VAL A 1 85 ? 7.652 1.130 2.667 1.00 90.38 85 VAL A N 1
ATOM 662 C CA . VAL A 1 85 ? 8.976 1.570 3.136 1.00 90.38 85 VAL A CA 1
ATOM 663 C C . VAL A 1 85 ? 10.076 0.892 2.325 1.00 90.38 85 VAL A C 1
ATOM 665 O O . VAL A 1 85 ? 10.872 1.579 1.686 1.00 90.38 85 VAL A O 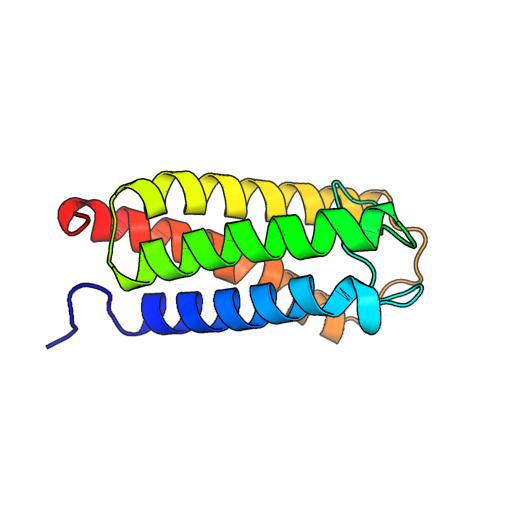1
ATOM 668 N N . THR A 1 86 ? 10.094 -0.442 2.285 1.00 91.31 86 THR A N 1
ATOM 669 C CA . THR A 1 86 ? 11.101 -1.208 1.541 1.00 91.31 86 THR A CA 1
ATOM 670 C C . THR A 1 86 ? 11.097 -0.837 0.062 1.00 91.31 86 THR A C 1
ATOM 672 O O . THR A 1 86 ? 12.142 -0.532 -0.500 1.00 91.31 86 THR A O 1
ATOM 675 N N . ASN A 1 87 ? 9.925 -0.792 -0.566 1.00 91.44 87 ASN A N 1
ATOM 676 C CA . ASN A 1 87 ? 9.775 -0.478 -1.979 1.00 91.44 87 ASN A CA 1
ATOM 677 C C . ASN A 1 87 ? 10.274 0.933 -2.317 1.00 91.44 87 ASN A C 1
ATOM 679 O O . ASN A 1 87 ? 10.937 1.116 -3.331 1.00 91.44 87 ASN A O 1
ATOM 683 N N . THR A 1 88 ? 9.998 1.917 -1.455 1.00 85.69 88 THR A N 1
ATOM 684 C CA . THR A 1 88 ? 10.445 3.306 -1.640 1.00 85.69 88 THR A CA 1
ATOM 685 C C . THR A 1 88 ? 11.957 3.432 -1.473 1.00 85.69 88 THR A C 1
ATOM 687 O O . THR A 1 88 ? 12.605 4.095 -2.280 1.00 85.69 88 THR A O 1
ATOM 690 N N . VAL A 1 89 ? 12.534 2.771 -0.464 1.00 86.44 89 VAL A N 1
ATOM 691 C CA . VAL A 1 89 ? 13.990 2.747 -0.250 1.00 86.44 89 VAL A CA 1
ATOM 692 C C . VAL A 1 89 ? 14.692 2.099 -1.441 1.00 86.44 89 VAL A C 1
ATOM 694 O O . VAL A 1 89 ? 15.609 2.694 -2.001 1.00 86.44 89 VAL A O 1
ATOM 697 N N . LEU A 1 90 ? 14.224 0.927 -1.880 1.00 89.31 90 LEU A N 1
ATOM 698 C CA . LEU A 1 90 ? 14.786 0.239 -3.042 1.00 89.31 90 LEU A CA 1
ATOM 699 C C . LEU A 1 90 ? 14.631 1.073 -4.317 1.00 89.31 90 LEU A C 1
ATOM 701 O O . LEU A 1 90 ? 15.570 1.162 -5.100 1.00 89.31 90 LEU A O 1
ATOM 705 N N . PHE A 1 91 ? 13.489 1.743 -4.507 1.00 86.12 91 PHE A N 1
ATOM 706 C CA . PHE A 1 91 ? 13.291 2.630 -5.654 1.00 86.12 91 PHE A CA 1
ATOM 707 C C . PHE A 1 91 ? 14.288 3.786 -5.636 1.00 86.12 91 PHE A C 1
ATOM 709 O O . PHE A 1 91 ? 14.896 4.081 -6.655 1.00 86.12 91 PHE A O 1
ATOM 716 N N . SER A 1 92 ? 14.522 4.402 -4.477 1.00 82.50 92 SER A N 1
ATOM 717 C CA . SER A 1 92 ? 15.525 5.462 -4.350 1.00 82.50 92 SER A CA 1
ATOM 718 C C . SER A 1 92 ? 16.952 4.980 -4.635 1.00 82.50 92 SER A C 1
ATOM 720 O O . SER A 1 92 ? 17.777 5.795 -5.036 1.00 82.50 92 SER A O 1
ATOM 722 N N . MET A 1 93 ? 17.259 3.702 -4.397 1.00 84.38 93 MET A N 1
ATOM 723 C CA . MET A 1 93 ? 18.583 3.121 -4.645 1.00 84.38 93 MET A CA 1
ATOM 724 C C . MET A 1 93 ? 18.779 2.690 -6.102 1.00 84.38 93 MET A C 1
ATOM 726 O O . MET A 1 93 ? 19.887 2.800 -6.620 1.00 84.38 93 MET A O 1
ATOM 730 N N . PHE A 1 94 ? 17.729 2.180 -6.751 1.00 85.19 94 PHE A N 1
ATOM 731 C CA . PHE A 1 94 ? 17.828 1.536 -8.066 1.00 85.19 94 PHE A CA 1
ATOM 732 C C . PHE A 1 94 ? 17.210 2.331 -9.213 1.00 85.19 94 PHE A C 1
ATOM 734 O O . PHE A 1 94 ? 17.389 1.958 -10.373 1.00 85.19 94 PHE A O 1
ATOM 741 N N . THR A 1 95 ? 16.481 3.412 -8.931 1.00 76.75 95 THR A N 1
ATOM 742 C CA . THR A 1 95 ? 15.880 4.205 -10.000 1.00 76.75 95 THR A CA 1
ATOM 743 C C . THR A 1 95 ? 16.954 4.855 -10.870 1.00 76.75 95 THR A C 1
ATOM 745 O O . THR A 1 95 ? 17.902 5.466 -10.383 1.00 76.75 95 THR A O 1
ATOM 748 N N . THR A 1 96 ? 16.795 4.708 -12.184 1.00 69.81 96 THR A N 1
ATOM 749 C CA . THR A 1 96 ? 17.585 5.418 -13.204 1.00 69.81 96 THR A CA 1
ATOM 750 C C . THR A 1 96 ? 16.804 6.619 -13.762 1.00 69.81 96 THR A C 1
ATOM 752 O O . THR A 1 96 ? 17.295 7.335 -14.635 1.00 69.81 96 THR A O 1
ATOM 755 N N . ASP A 1 97 ? 15.582 6.853 -13.262 1.00 70.12 97 ASP A N 1
ATOM 756 C CA . ASP A 1 97 ? 14.770 8.010 -13.631 1.00 70.12 97 ASP A CA 1
ATOM 757 C C . ASP A 1 97 ? 15.482 9.298 -13.185 1.00 70.12 97 ASP A C 1
ATOM 759 O O . ASP A 1 97 ? 16.134 9.341 -12.136 1.00 70.12 97 ASP A O 1
ATOM 763 N N . LYS A 1 98 ? 15.331 10.385 -13.958 1.00 67.44 98 LYS A N 1
ATOM 764 C CA . LYS A 1 98 ? 15.771 11.712 -13.500 1.00 67.44 98 LYS A CA 1
ATOM 765 C C . LYS A 1 98 ? 15.170 11.984 -12.117 1.00 67.44 98 LYS A C 1
ATOM 767 O O . LYS A 1 98 ? 13.984 11.694 -11.928 1.00 67.44 98 LYS A O 1
ATOM 772 N N . PRO A 1 99 ? 15.946 12.562 -11.178 1.00 61.47 99 PRO A N 1
ATOM 773 C CA . PRO A 1 99 ? 15.447 12.842 -9.845 1.00 61.47 99 PRO A CA 1
ATOM 774 C C . PRO A 1 99 ? 14.161 13.666 -9.974 1.00 61.47 99 PRO A C 1
ATOM 776 O O . PRO A 1 99 ? 14.170 14.706 -10.645 1.00 61.47 99 PRO A O 1
ATOM 779 N N . PRO A 1 100 ? 13.039 13.181 -9.417 1.00 63.56 100 PRO A N 1
ATOM 780 C CA . PRO A 1 100 ? 11.784 13.897 -9.519 1.00 63.56 100 PRO A CA 1
ATOM 781 C C . PRO A 1 100 ? 11.909 15.255 -8.826 1.00 63.56 100 PRO A C 1
ATOM 783 O O . PRO A 1 100 ? 12.784 15.462 -7.982 1.00 63.56 100 PRO A O 1
ATOM 786 N N . SER A 1 101 ? 11.031 16.197 -9.175 1.00 72.50 101 SER A N 1
ATOM 787 C CA . SER A 1 101 ? 11.043 17.512 -8.535 1.00 72.50 101 SER A CA 1
ATOM 788 C C . SER A 1 101 ? 10.994 17.367 -7.002 1.00 72.50 101 SER A C 1
ATOM 790 O O . SER A 1 101 ? 10.321 16.464 -6.490 1.00 72.50 101 SER A O 1
ATOM 792 N N . PRO A 1 102 ? 11.644 18.262 -6.235 1.00 69.50 102 PRO A N 1
ATOM 793 C CA . PRO A 1 102 ? 11.622 18.199 -4.771 1.00 69.50 102 PRO A CA 1
ATOM 794 C C . PRO A 1 102 ? 10.198 18.145 -4.193 1.00 69.50 102 PRO A C 1
ATOM 796 O O . PRO A 1 102 ? 9.944 17.466 -3.202 1.00 69.50 102 PRO A O 1
ATOM 799 N N . THR A 1 103 ? 9.239 18.796 -4.858 1.00 63.88 103 THR A N 1
ATOM 800 C CA . THR A 1 103 ? 7.813 18.764 -4.504 1.00 63.88 103 THR A CA 1
ATOM 801 C C . THR A 1 103 ? 7.185 17.381 -4.673 1.00 63.88 103 THR A C 1
ATOM 803 O O . THR A 1 103 ? 6.431 16.941 -3.804 1.00 63.88 103 THR A O 1
ATOM 806 N N . PHE A 1 104 ? 7.524 16.662 -5.745 1.00 65.44 104 PHE A N 1
ATOM 807 C CA . PHE A 1 104 ? 7.076 15.290 -5.959 1.00 65.44 104 PHE A CA 1
ATOM 808 C C . PHE A 1 104 ? 7.694 14.340 -4.929 1.00 65.44 104 PHE A C 1
ATOM 810 O O . PHE A 1 104 ? 6.988 13.482 -4.408 1.00 65.44 104 PHE A O 1
ATOM 817 N N . MET A 1 105 ? 8.971 14.521 -4.570 1.00 65.50 105 MET A N 1
ATOM 818 C CA . MET A 1 105 ? 9.610 13.728 -3.510 1.00 65.50 105 MET A CA 1
ATOM 819 C C . MET A 1 105 ? 8.922 13.905 -2.158 1.00 65.50 105 MET A C 1
ATOM 821 O O . MET A 1 105 ? 8.639 12.916 -1.490 1.00 65.50 105 MET A O 1
ATOM 825 N N . VAL A 1 106 ? 8.620 15.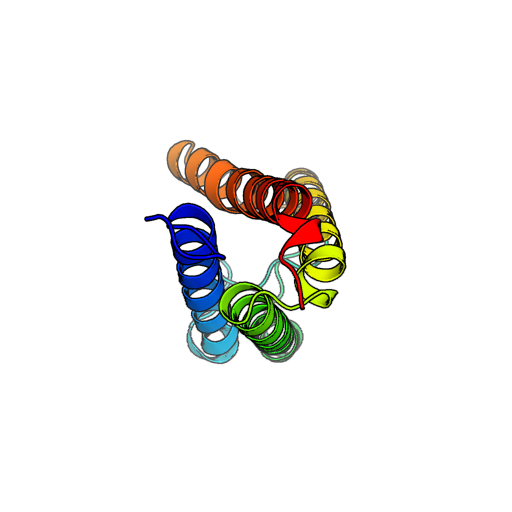143 -1.757 1.00 65.12 106 VAL A N 1
ATOM 826 C CA . VAL A 1 106 ? 7.911 15.404 -0.494 1.00 65.12 106 VAL A CA 1
ATOM 827 C C . VAL A 1 106 ? 6.521 14.769 -0.519 1.00 65.12 106 VAL A C 1
ATOM 829 O O . VAL A 1 106 ? 6.144 14.091 0.436 1.00 65.12 106 VAL A O 1
ATOM 832 N N . GLY A 1 107 ? 5.787 14.907 -1.628 1.00 66.06 107 GLY A N 1
ATOM 833 C CA . GLY A 1 107 ? 4.496 14.241 -1.811 1.00 66.06 107 GLY A CA 1
ATOM 834 C C . GLY A 1 107 ? 4.604 12.716 -1.717 1.00 66.06 107 GLY A C 1
ATOM 835 O O . GLY A 1 107 ? 3.846 12.091 -0.981 1.00 66.06 107 GLY A O 1
ATOM 836 N N . ALA A 1 108 ? 5.585 12.117 -2.392 1.00 67.62 108 ALA A N 1
ATOM 837 C CA . ALA A 1 108 ? 5.827 10.677 -2.378 1.00 67.62 108 ALA A CA 1
ATOM 838 C C . ALA A 1 108 ? 6.240 10.162 -0.991 1.00 67.62 108 ALA A C 1
ATOM 840 O O . ALA A 1 108 ? 5.789 9.098 -0.580 1.00 67.62 108 ALA A O 1
ATOM 841 N N . LEU A 1 109 ? 7.039 10.918 -0.234 1.00 71.06 109 LEU A N 1
ATOM 842 C CA . LEU A 1 109 ? 7.441 10.558 1.128 1.00 71.06 109 LEU A CA 1
ATOM 843 C C . LEU A 1 109 ? 6.270 10.649 2.109 1.00 71.06 109 LEU A C 1
ATOM 845 O O . LEU A 1 109 ? 6.053 9.734 2.902 1.00 71.06 109 LEU A O 1
ATOM 849 N N . VAL A 1 110 ? 5.481 11.723 2.052 1.00 71.44 110 VAL A N 1
ATOM 850 C CA . VAL A 1 110 ? 4.330 11.902 2.947 1.00 71.44 110 VAL A CA 1
ATOM 851 C C . VAL A 1 110 ? 3.240 10.874 2.641 1.00 71.44 110 VAL A C 1
ATOM 853 O O . VAL A 1 110 ? 2.747 10.209 3.554 1.00 71.44 110 VAL A O 1
ATOM 856 N N . LEU A 1 111 ? 2.890 10.702 1.364 1.00 71.31 111 LEU A N 1
ATOM 857 C CA . LEU A 1 111 ? 1.852 9.760 0.947 1.00 71.31 111 LEU A CA 1
ATOM 858 C C . LEU A 1 111 ? 2.319 8.301 1.049 1.00 71.31 111 LEU A C 1
ATOM 860 O O . LEU A 1 111 ? 1.532 7.439 1.432 1.00 71.31 111 LEU A O 1
ATOM 864 N N . GLY A 1 112 ? 3.585 8.024 0.729 1.00 73.44 112 GLY A N 1
ATOM 865 C CA . GLY A 1 112 ? 4.159 6.679 0.712 1.00 73.44 112 GLY A CA 1
ATOM 866 C C . GLY A 1 112 ? 4.626 6.183 2.080 1.00 73.44 112 GLY A C 1
ATOM 867 O O . GLY A 1 112 ? 4.436 5.019 2.400 1.00 73.44 112 GLY A O 1
ATOM 868 N N . LEU A 1 113 ? 5.188 7.033 2.937 1.00 81.25 113 LEU A N 1
ATOM 869 C CA . LEU A 1 113 ? 5.696 6.602 4.249 1.00 81.25 113 LEU A CA 1
ATOM 870 C C . LEU A 1 113 ? 4.798 7.079 5.386 1.00 81.25 113 LEU A C 1
ATOM 872 O O . LEU A 1 113 ? 4.412 6.291 6.250 1.00 81.25 113 LEU A O 1
ATOM 876 N N . GLY A 1 114 ? 4.420 8.358 5.367 1.00 85.50 114 GLY A N 1
ATOM 877 C CA . GLY A 1 114 ? 3.656 8.975 6.450 1.00 85.50 114 GLY A CA 1
ATOM 878 C C . GLY A 1 114 ? 2.288 8.324 6.649 1.00 85.50 114 GLY A C 1
ATOM 879 O O . GLY A 1 114 ? 1.957 7.906 7.763 1.00 85.50 114 GLY A O 1
ATOM 880 N N . ILE A 1 115 ? 1.502 8.194 5.576 1.00 88.44 115 ILE A N 1
ATOM 881 C CA . ILE A 1 115 ? 0.134 7.658 5.656 1.00 88.44 115 ILE A CA 1
ATOM 882 C C . ILE A 1 115 ? 0.109 6.181 6.080 1.00 88.44 115 ILE A C 1
ATOM 884 O O . ILE A 1 115 ? -0.615 5.876 7.033 1.00 88.44 115 ILE A O 1
ATOM 888 N N . PRO A 1 116 ? 0.863 5.251 5.455 1.00 91.06 116 PRO A N 1
ATOM 889 C CA . PRO A 1 116 ? 0.790 3.834 5.816 1.00 91.06 116 PRO A CA 1
ATOM 890 C C . PRO A 1 116 ? 1.230 3.553 7.250 1.00 91.06 116 PRO A C 1
ATO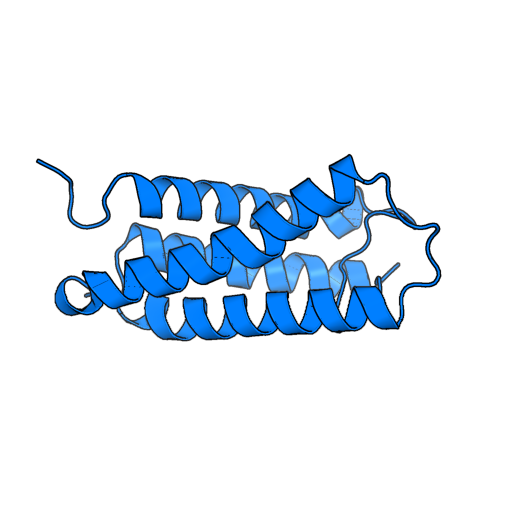M 892 O O . PRO A 1 116 ? 0.545 2.818 7.962 1.00 91.06 116 PRO A O 1
ATOM 895 N N . ILE A 1 117 ? 2.317 4.187 7.701 1.00 92.62 117 ILE A N 1
ATOM 896 C CA . ILE A 1 117 ? 2.815 4.028 9.073 1.00 92.62 117 ILE A CA 1
ATOM 897 C C . ILE A 1 117 ? 1.803 4.603 10.070 1.00 92.62 117 ILE A C 1
ATOM 899 O O . ILE A 1 117 ? 1.441 3.934 11.037 1.00 92.62 117 ILE A O 1
ATOM 903 N N . SER A 1 118 ? 1.286 5.810 9.821 1.00 92.25 118 SER A N 1
ATOM 904 C CA . SER A 1 118 ? 0.317 6.441 10.725 1.00 92.25 118 SER A CA 1
ATOM 905 C C . SER A 1 118 ? -0.986 5.644 10.810 1.00 92.25 118 SER A C 1
ATOM 907 O O . SER A 1 118 ? -1.542 5.488 11.896 1.00 92.25 118 SER A O 1
ATOM 909 N N . ALA A 1 119 ? -1.451 5.076 9.693 1.00 93.62 119 ALA A N 1
ATOM 910 C CA . ALA A 1 119 ? -2.603 4.180 9.680 1.00 93.62 119 ALA A CA 1
ATOM 911 C C . ALA A 1 119 ? -2.352 2.917 10.525 1.00 93.62 119 ALA A C 1
ATOM 913 O O . ALA A 1 119 ? -3.211 2.538 11.324 1.00 93.62 119 ALA A O 1
ATOM 914 N N . ALA A 1 120 ? -1.168 2.301 10.410 1.00 95.06 120 ALA A N 1
ATOM 915 C CA . ALA A 1 120 ? -0.792 1.131 11.206 1.00 95.06 120 ALA A CA 1
ATOM 916 C C . ALA A 1 120 ? -0.726 1.441 12.710 1.00 95.06 120 ALA A C 1
ATOM 918 O O . ALA A 1 120 ? -1.257 0.680 13.528 1.00 95.06 120 ALA A O 1
ATOM 919 N N . ILE A 1 121 ? -0.151 2.587 13.087 1.00 95.19 121 ILE A N 1
ATOM 920 C CA . ILE A 1 121 ? -0.108 3.054 14.479 1.00 95.19 121 ILE A CA 1
ATOM 921 C C . ILE A 1 121 ? -1.528 3.301 15.003 1.00 95.19 121 ILE A C 1
ATOM 923 O O . ILE A 1 121 ? -1.885 2.784 16.062 1.00 95.19 121 ILE A O 1
ATOM 927 N N . ALA A 1 122 ? -2.362 4.029 14.258 1.00 94.88 122 ALA A N 1
ATOM 928 C CA . ALA A 1 122 ? -3.730 4.346 14.667 1.00 94.88 122 ALA A CA 1
ATOM 929 C C . ALA A 1 122 ? -4.603 3.086 14.826 1.00 94.88 122 ALA A C 1
ATOM 931 O O . ALA A 1 122 ? -5.357 2.969 15.796 1.00 94.88 122 ALA A O 1
ATOM 932 N N . LEU A 1 123 ? -4.468 2.102 13.928 1.00 94.00 123 LEU A N 1
ATOM 933 C CA . LEU A 1 123 ? -5.120 0.797 14.082 1.00 94.00 123 LEU A CA 1
ATOM 934 C C . LEU A 1 123 ? -4.612 0.055 15.322 1.00 94.00 123 LEU A C 1
ATOM 936 O O . LEU A 1 123 ? -5.411 -0.535 16.049 1.00 94.00 123 LEU A O 1
ATOM 940 N N . THR A 1 124 ? -3.306 0.113 15.601 1.00 95.00 124 THR A N 1
ATOM 941 C CA . THR A 1 124 ? -2.693 -0.522 16.783 1.00 95.00 124 THR A CA 1
ATOM 942 C C . THR A 1 124 ? -3.216 0.092 18.081 1.00 95.00 124 THR A C 1
ATOM 944 O O . THR A 1 124 ? -3.566 -0.639 19.009 1.00 95.00 124 THR A O 1
ATOM 947 N N . GLN A 1 125 ? -3.363 1.417 18.134 1.00 94.50 125 GLN A N 1
ATOM 948 C CA . GLN A 1 125 ? -3.964 2.123 19.271 1.00 94.50 125 GLN A CA 1
ATOM 949 C C . GLN A 1 125 ? -5.432 1.729 19.483 1.00 94.50 125 GLN A C 1
ATOM 951 O O . GLN A 1 125 ? -5.886 1.588 20.616 1.00 94.50 125 GLN A O 1
ATOM 956 N N . LYS A 1 126 ? -6.172 1.482 18.397 1.00 92.56 126 LYS A N 1
ATOM 957 C CA . LYS A 1 126 ? -7.578 1.051 18.433 1.00 92.56 126 LYS A CA 1
ATOM 958 C C . LYS A 1 126 ? -7.756 -0.471 18.409 1.00 92.56 126 LYS A C 1
ATOM 960 O O . LYS A 1 126 ? -8.878 -0.937 18.223 1.00 92.56 126 LYS A O 1
ATOM 965 N N . ARG A 1 127 ? -6.705 -1.265 18.656 1.00 91.31 127 ARG A N 1
ATOM 966 C CA . ARG A 1 127 ? -6.749 -2.739 18.554 1.00 91.31 127 ARG A CA 1
ATOM 967 C C . ARG A 1 127 ? -7.881 -3.388 19.352 1.00 91.31 127 ARG A C 1
ATOM 969 O O . ARG A 1 127 ? -8.473 -4.352 18.887 1.00 91.31 127 ARG A O 1
ATOM 976 N N . ALA A 1 128 ? -8.196 -2.844 20.530 1.00 91.44 128 ALA A N 1
ATOM 977 C CA . ALA A 1 128 ? -9.243 -3.359 21.416 1.00 91.44 128 ALA A CA 1
ATOM 978 C C . ALA A 1 128 ? -10.656 -3.171 20.843 1.00 91.44 128 ALA A C 1
ATOM 980 O O . ALA A 1 128 ? -11.602 -3.814 21.279 1.00 91.44 128 ALA A O 1
ATOM 981 N N . GLN A 1 129 ? -10.800 -2.275 19.870 1.00 89.62 129 GLN A N 1
ATOM 982 C CA . GLN A 1 129 ? -12.056 -2.005 19.190 1.00 89.62 129 GLN A CA 1
ATOM 983 C C . GLN A 1 129 ? -12.198 -2.888 17.943 1.00 89.62 129 GLN A C 1
ATOM 985 O O . GLN A 1 129 ? -13.284 -2.982 17.384 1.00 89.62 129 GLN A O 1
ATOM 990 N N . LEU A 1 130 ? -11.150 -3.564 17.480 1.00 90.12 130 LEU A N 1
ATOM 991 C CA . LEU A 1 130 ? -11.272 -4.391 16.287 1.00 90.12 130 LEU A CA 1
ATOM 992 C C . LEU A 1 130 ? -12.140 -5.624 16.557 1.00 90.12 130 LEU A C 1
ATOM 994 O O . LEU A 1 130 ? -12.109 -6.189 17.646 1.00 90.12 130 LEU A O 1
ATOM 998 N N . THR A 1 131 ? -12.949 -5.991 15.568 1.00 87.94 131 THR A N 1
ATOM 999 C CA . THR A 1 131 ? -13.876 -7.136 15.606 1.00 87.94 131 THR A CA 1
ATOM 1000 C C . THR A 1 131 ? -13.304 -8.278 14.779 1.00 87.94 131 THR A C 1
ATOM 1002 O O . THR A 1 131 ? -13.296 -9.413 15.290 1.00 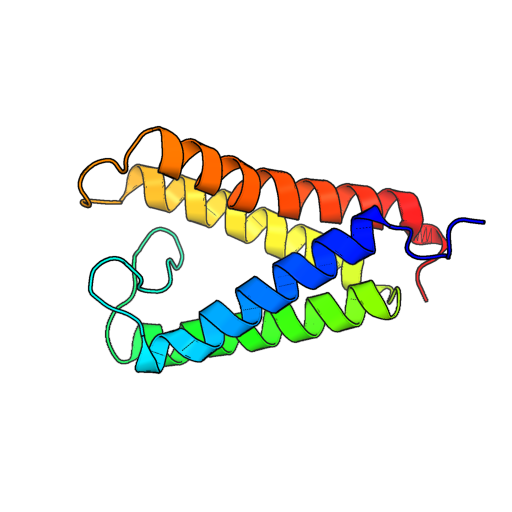87.94 131 THR A O 1
#